Protein AF-A0A9X7DQ78-F1 (afdb_monomer_lite)

Foldseek 3Di:
DDDDDPPDDDPPPDPPPDPPDDDPPDDDDDDPVPDDPVNVVVVVVVVVVVVVVVVVD

pLDDT: mean 80.35, std 16.5, range [40.97, 96.25]

Structure (mmCIF, N/CA/C/O backbone):
data_AF-A0A9X7DQ78-F1
#
_entry.id   AF-A0A9X7DQ78-F1
#
loop_
_atom_site.group_PDB
_atom_site.id
_atom_site.type_symbol
_atom_site.label_atom_id
_atom_site.label_alt_id
_atom_site.label_comp_id
_atom_site.label_asym_id
_atom_site.label_entity_id
_atom_site.label_seq_id
_atom_site.pdbx_PDB_ins_code
_atom_site.Cartn_x
_atom_site.Cartn_y
_atom_site.Cartn_z
_atom_site.occupancy
_atom_site.B_iso_or_equiv
_atom_site.auth_seq_id
_atom_site.auth_comp_id
_atom_site.auth_asym_id
_atom_site.auth_atom_id
_atom_site.pdbx_PDB_model_num
ATOM 1 N N . MET A 1 1 ? -42.109 6.270 -10.734 1.00 44.50 1 MET A N 1
ATOM 2 C CA . MET A 1 1 ? -41.000 5.363 -10.372 1.00 44.50 1 MET A CA 1
ATOM 3 C C . MET A 1 1 ? -40.134 5.228 -11.613 1.00 44.50 1 MET A C 1
ATOM 5 O O . MET A 1 1 ? -40.362 4.342 -12.423 1.00 44.50 1 MET A O 1
ATOM 9 N N . GLU A 1 2 ? -39.260 6.205 -11.851 1.00 40.97 2 GLU A N 1
ATOM 10 C CA . GLU A 1 2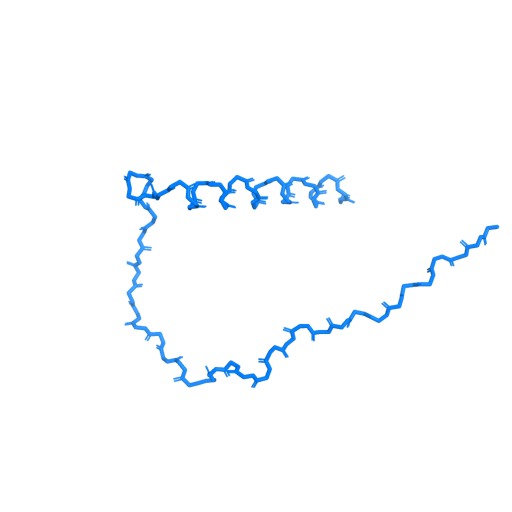 ? -38.398 6.210 -13.038 1.00 40.97 2 GLU A CA 1
ATOM 11 C C . GLU A 1 2 ? -37.170 5.342 -12.763 1.00 40.97 2 GLU A C 1
ATOM 13 O O . GLU A 1 2 ? -36.448 5.546 -11.788 1.00 40.97 2 GLU A O 1
ATOM 18 N N . GLY A 1 3 ? -36.998 4.306 -13.584 1.00 45.00 3 GLY A N 1
ATOM 19 C CA . GLY A 1 3 ? -35.911 3.343 -13.471 1.00 45.00 3 GLY A CA 1
ATOM 20 C C . GLY A 1 3 ? -34.568 3.953 -13.866 1.00 45.00 3 GLY A C 1
ATOM 21 O O . GLY A 1 3 ? -34.429 4.574 -14.920 1.00 45.00 3 GLY A O 1
ATOM 22 N N . PHE A 1 4 ? -33.554 3.738 -13.030 1.00 56.31 4 PHE A N 1
ATOM 23 C CA . PHE A 1 4 ? -32.177 4.118 -13.323 1.00 56.31 4 PHE A CA 1
ATOM 24 C C . PHE A 1 4 ? -31.619 3.251 -14.462 1.00 56.31 4 PHE A C 1
ATOM 26 O O . PHE A 1 4 ? -31.334 2.069 -14.287 1.00 56.31 4 PHE A O 1
ATOM 33 N N . ASN A 1 5 ? -31.440 3.851 -15.638 1.00 50.66 5 ASN A N 1
ATOM 34 C CA . ASN A 1 5 ? -30.745 3.245 -16.773 1.00 50.66 5 ASN A CA 1
ATOM 35 C C . ASN A 1 5 ? -29.226 3.235 -16.503 1.00 50.66 5 ASN A C 1
ATOM 37 O O . ASN A 1 5 ? -28.559 4.260 -16.667 1.00 50.66 5 ASN A O 1
ATOM 41 N N . LEU A 1 6 ? -28.658 2.094 -16.088 1.00 60.28 6 LEU A N 1
ATOM 42 C CA . LEU A 1 6 ? -27.204 1.929 -15.965 1.00 60.28 6 LEU A CA 1
ATOM 43 C C . LEU A 1 6 ? -26.574 1.791 -17.360 1.00 60.28 6 LEU A C 1
ATOM 45 O O . LEU A 1 6 ? -26.443 0.698 -17.905 1.00 60.28 6 LEU A O 1
ATOM 49 N N . LYS A 1 7 ? -26.173 2.924 -17.939 1.00 57.00 7 LYS A N 1
ATOM 50 C CA . LYS A 1 7 ? -25.451 2.984 -19.214 1.00 57.00 7 LYS A CA 1
ATOM 51 C C . LYS A 1 7 ? -24.023 2.446 -19.036 1.00 57.00 7 LYS A C 1
ATOM 53 O O . LYS A 1 7 ? -23.221 3.022 -18.310 1.00 57.00 7 LYS A O 1
ATOM 58 N N . ASN A 1 8 ? -23.753 1.339 -19.722 1.00 54.44 8 ASN A N 1
ATOM 59 C CA . ASN A 1 8 ? -22.480 0.835 -20.245 1.00 54.44 8 ASN A CA 1
ATOM 60 C C . ASN A 1 8 ? -21.232 1.102 -19.381 1.00 54.44 8 ASN A C 1
ATOM 62 O O . ASN A 1 8 ? -20.580 2.139 -19.513 1.00 54.44 8 ASN A O 1
ATOM 66 N N . LYS A 1 9 ? -20.819 0.105 -18.581 1.00 56.06 9 LYS A N 1
ATOM 67 C CA . LYS A 1 9 ? -19.469 0.053 -17.998 1.00 56.06 9 LYS A CA 1
ATOM 68 C C . LYS A 1 9 ? -18.437 0.032 -19.133 1.00 56.06 9 LYS A C 1
ATOM 70 O O . LYS A 1 9 ? -18.189 -1.010 -19.735 1.00 56.06 9 LYS A O 1
ATOM 75 N N . LYS A 1 10 ? -17.853 1.187 -19.451 1.00 57.91 10 LYS A N 1
ATOM 76 C CA . LYS A 1 10 ? -16.707 1.283 -20.359 1.00 57.91 10 LYS A CA 1
ATOM 77 C C . LYS A 1 10 ? -15.520 0.622 -19.658 1.00 57.91 10 LYS A C 1
ATOM 79 O O . LYS A 1 10 ? -15.068 1.107 -18.627 1.00 57.91 10 LYS A O 1
ATOM 84 N N . SER A 1 11 ? -15.065 -0.506 -20.195 1.00 61.47 11 SER A N 1
ATOM 85 C CA . SER A 1 11 ? -13.829 -1.151 -19.760 1.00 61.47 11 SER A CA 1
ATOM 86 C C . SER A 1 11 ? -12.668 -0.191 -20.023 1.00 61.47 11 SER A C 1
ATOM 88 O O . SER A 1 11 ? -12.361 0.101 -21.177 1.00 61.47 11 SER A O 1
ATOM 90 N N . THR A 1 12 ? -12.030 0.314 -18.968 1.00 64.00 12 THR A N 1
ATOM 91 C CA . THR A 1 12 ? -10.768 1.076 -19.008 1.00 64.00 12 THR A CA 1
ATOM 92 C C . THR A 1 12 ? -9.575 0.160 -19.308 1.00 64.00 12 THR A C 1
ATOM 94 O O . THR A 1 12 ? -8.481 0.343 -18.782 1.00 64.00 12 THR A O 1
ATOM 97 N N . TYR A 1 13 ? -9.771 -0.861 -20.144 1.00 63.88 13 TYR A N 1
ATOM 98 C CA . TYR A 1 13 ? -8.690 -1.728 -20.576 1.00 63.88 13 TYR A CA 1
ATOM 99 C C . TYR A 1 13 ? -7.814 -0.956 -21.564 1.00 63.88 13 TYR A C 1
ATOM 101 O O . TYR A 1 13 ? -8.165 -0.777 -22.731 1.00 63.88 13 TYR A O 1
ATOM 109 N N . ASN A 1 14 ? -6.692 -0.441 -21.067 1.00 67.56 14 ASN A N 1
ATOM 110 C CA . ASN A 1 14 ? -5.708 0.262 -21.874 1.00 67.56 14 ASN A CA 1
ATOM 111 C C . ASN A 1 14 ? -4.985 -0.761 -22.764 1.00 67.56 14 ASN A C 1
ATOM 113 O O . ASN A 1 14 ? -4.154 -1.535 -22.291 1.00 67.56 14 ASN A O 1
ATOM 117 N N . SER A 1 15 ? -5.303 -0.774 -24.060 1.00 68.31 15 SER A N 1
ATOM 118 C CA . SER A 1 15 ? -4.704 -1.686 -25.045 1.00 68.31 15 SER A CA 1
ATOM 119 C C . SER A 1 15 ? -3.193 -1.501 -25.222 1.00 68.31 15 SER A C 1
ATOM 121 O O . SER A 1 15 ? -2.560 -2.341 -25.858 1.00 68.31 15 SER A O 1
ATOM 123 N N . ASN A 1 16 ? -2.625 -0.423 -24.669 1.00 72.56 16 ASN A N 1
ATOM 124 C CA . ASN A 1 16 ? -1.205 -0.086 -24.747 1.00 72.56 16 ASN A CA 1
ATOM 125 C C . ASN A 1 16 ? -0.370 -0.643 -23.586 1.00 72.56 16 ASN A C 1
ATOM 127 O O . ASN A 1 16 ? 0.804 -0.299 -23.466 1.00 72.56 16 ASN A O 1
ATOM 131 N N . PHE A 1 17 ? -0.935 -1.480 -22.713 1.00 74.94 17 PHE A N 1
ATOM 132 C CA . PHE A 1 17 ? -0.127 -2.133 -21.688 1.00 74.94 17 PHE A CA 1
ATOM 133 C C . PHE A 1 17 ? 0.838 -3.136 -22.336 1.00 74.94 17 PHE A C 1
ATOM 135 O O . PHE A 1 17 ? 0.426 -4.006 -23.108 1.00 74.94 17 PHE A 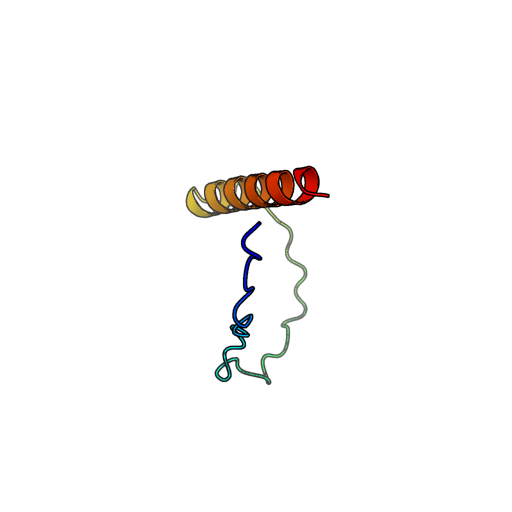O 1
ATOM 142 N N . ASN A 1 18 ? 2.131 -3.007 -22.033 1.00 76.62 18 ASN A N 1
ATOM 143 C CA . ASN A 1 18 ? 3.153 -3.923 -22.520 1.00 76.62 18 ASN A CA 1
ATOM 144 C C . ASN A 1 18 ? 2.900 -5.322 -21.932 1.00 76.62 18 ASN A C 1
ATOM 146 O O . ASN A 1 18 ? 3.116 -5.573 -20.750 1.00 76.62 18 ASN A O 1
ATOM 150 N N . LYS A 1 19 ? 2.435 -6.243 -22.779 1.00 76.44 19 LYS A N 1
ATOM 151 C CA . LYS A 1 19 ? 2.081 -7.620 -22.397 1.00 76.44 19 LYS A CA 1
ATOM 152 C C . LYS A 1 19 ? 3.301 -8.490 -22.073 1.00 76.44 19 LYS A C 1
ATOM 154 O O . LYS A 1 19 ? 3.134 -9.616 -21.621 1.00 76.44 19 LYS A O 1
ATOM 159 N N . ASN A 1 20 ? 4.510 -7.994 -22.332 1.00 82.50 20 ASN A N 1
ATOM 160 C CA . ASN A 1 20 ? 5.766 -8.732 -22.225 1.00 82.50 20 ASN A CA 1
ATOM 161 C C . ASN A 1 20 ? 6.654 -8.240 -21.073 1.00 82.50 20 ASN A C 1
ATOM 163 O O . ASN A 1 20 ? 7.848 -8.540 -21.055 1.00 82.50 20 ASN A O 1
ATOM 167 N N . VAL A 1 21 ? 6.093 -7.506 -20.109 1.00 84.19 21 VAL A N 1
ATOM 168 C CA . VAL A 1 21 ? 6.812 -7.147 -18.882 1.00 84.19 21 VAL A CA 1
ATOM 169 C C . VAL A 1 21 ? 7.027 -8.419 -18.065 1.00 84.19 21 VAL A C 1
ATOM 171 O O . VAL A 1 21 ? 6.075 -9.023 -17.573 1.00 84.19 21 VAL A O 1
ATOM 174 N N . LYS A 1 22 ? 8.285 -8.856 -17.967 1.00 87.31 22 LYS A N 1
ATOM 175 C CA . LYS A 1 22 ? 8.677 -9.941 -17.067 1.00 87.31 22 LYS A CA 1
ATOM 176 C C . LYS A 1 22 ? 8.801 -9.363 -15.654 1.00 87.31 22 LYS A C 1
ATOM 178 O O . LYS A 1 22 ? 9.450 -8.325 -15.525 1.00 87.31 22 LYS A O 1
ATOM 183 N N . PRO A 1 23 ? 8.209 -9.995 -14.627 1.00 84.88 23 PRO A N 1
ATOM 184 C CA . PRO A 1 23 ? 8.489 -9.616 -13.250 1.00 84.88 23 PRO A CA 1
ATOM 185 C C . PRO A 1 23 ? 9.973 -9.870 -12.958 1.00 84.88 23 PRO A C 1
ATOM 187 O O . PRO A 1 23 ? 10.550 -10.839 -13.457 1.00 84.88 23 PRO A O 1
ATOM 190 N N . ASP A 1 24 ? 10.585 -8.988 -12.181 1.00 87.81 24 ASP A N 1
ATOM 191 C CA . ASP A 1 24 ? 11.973 -9.112 -11.724 1.00 87.81 24 ASP A CA 1
ATOM 192 C C . ASP A 1 24 ? 12.145 -10.182 -10.631 1.00 87.81 24 ASP A C 1
ATOM 194 O O . ASP A 1 24 ? 13.249 -10.688 -10.443 1.00 87.81 24 ASP A O 1
ATOM 198 N N . GLY A 1 25 ? 11.050 -10.575 -9.969 1.00 92.12 25 GLY A N 1
ATOM 199 C CA . GLY A 1 25 ? 11.039 -11.589 -8.915 1.00 92.12 25 GLY A CA 1
ATOM 200 C C . GLY A 1 25 ? 11.562 -11.077 -7.574 1.00 92.12 25 GLY A C 1
ATOM 201 O O . GLY A 1 25 ? 11.947 -11.889 -6.737 1.00 92.12 25 GLY A O 1
ATOM 202 N N . LEU A 1 26 ? 11.620 -9.755 -7.388 1.00 91.25 26 LEU A N 1
ATOM 203 C CA . LEU A 1 26 ? 12.019 -9.140 -6.129 1.00 91.25 26 LEU A CA 1
ATOM 204 C C . LEU A 1 26 ? 10.792 -8.951 -5.236 1.00 91.25 26 LEU A C 1
ATOM 206 O O . LEU A 1 26 ? 9.883 -8.191 -5.567 1.00 91.25 26 LEU A O 1
ATOM 210 N N . ASP A 1 27 ? 10.796 -9.615 -4.085 1.00 87.50 27 ASP A N 1
ATOM 211 C CA . ASP A 1 27 ? 9.826 -9.353 -3.029 1.00 87.50 27 ASP A CA 1
ATOM 212 C C . ASP A 1 27 ? 10.338 -8.160 -2.209 1.00 87.50 27 ASP A C 1
ATOM 214 O O . ASP A 1 27 ? 11.368 -8.253 -1.543 1.00 87.50 27 ASP A O 1
ATOM 218 N N . VAL A 1 28 ? 9.660 -7.015 -2.318 1.00 86.50 28 VAL A N 1
ATOM 219 C CA . VAL A 1 28 ? 10.005 -5.775 -1.605 1.00 86.50 28 VAL A CA 1
ATOM 220 C C . VAL A 1 28 ? 8.892 -5.445 -0.618 1.00 86.50 28 VAL A C 1
ATOM 222 O O . VAL A 1 28 ? 7.729 -5.322 -1.013 1.00 86.50 28 VAL A O 1
ATOM 225 N N . GLU A 1 29 ? 9.231 -5.291 0.663 1.00 90.19 29 GLU A N 1
ATOM 226 C CA . GLU A 1 29 ? 8.269 -4.907 1.694 1.00 90.19 29 GLU A CA 1
ATOM 227 C C . GLU A 1 29 ? 8.049 -3.391 1.787 1.00 90.19 29 GLU A C 1
ATOM 229 O O . GLU A 1 29 ? 8.897 -2.569 1.440 1.00 90.19 29 GLU A O 1
ATOM 234 N N . TYR A 1 30 ? 6.874 -3.019 2.297 1.00 89.62 30 TYR A N 1
ATOM 235 C CA . TYR A 1 30 ? 6.531 -1.629 2.569 1.00 89.62 30 TYR A CA 1
ATOM 236 C C . TYR A 1 30 ? 7.267 -1.098 3.808 1.00 89.62 30 TYR A C 1
ATOM 238 O O . TYR A 1 30 ? 7.194 -1.699 4.882 1.00 89.62 30 TYR A O 1
ATOM 246 N N . SER A 1 31 ? 7.874 0.084 3.673 1.00 93.75 31 SER A N 1
ATOM 247 C CA . SER A 1 31 ? 8.559 0.804 4.752 1.00 93.75 31 SER A CA 1
ATOM 248 C C . SER A 1 31 ? 7.916 2.168 4.980 1.00 93.75 31 SER A C 1
ATOM 250 O O . SER A 1 31 ? 8.089 3.082 4.179 1.00 93.75 31 SER A O 1
ATOM 252 N N . ALA A 1 32 ? 7.217 2.333 6.107 1.00 91.88 32 ALA A N 1
ATOM 253 C CA . ALA A 1 32 ? 6.503 3.574 6.426 1.00 91.88 32 ALA A CA 1
ATOM 254 C C . ALA A 1 32 ? 7.427 4.790 6.617 1.00 91.88 32 ALA A C 1
ATOM 256 O O . ALA A 1 32 ? 7.012 5.917 6.386 1.00 91.88 32 ALA A O 1
ATOM 257 N N . GLU A 1 33 ? 8.674 4.574 7.037 1.00 91.75 33 GLU A N 1
ATOM 258 C CA . GLU A 1 33 ? 9.667 5.646 7.204 1.00 91.75 33 GLU A CA 1
ATOM 259 C C . GLU A 1 33 ? 10.231 6.171 5.876 1.00 91.75 33 GLU A C 1
ATOM 261 O O . GLU A 1 33 ? 10.752 7.283 5.832 1.00 91.75 33 GLU A O 1
ATOM 266 N N . LEU A 1 34 ? 10.142 5.365 4.813 1.00 94.25 34 LEU A N 1
ATOM 267 C CA . LEU A 1 34 ? 10.580 5.726 3.463 1.00 94.25 34 LEU A CA 1
ATOM 268 C C . LEU A 1 34 ? 9.434 6.268 2.609 1.00 94.25 34 LEU A C 1
ATOM 270 O O . LEU A 1 34 ? 9.696 6.791 1.529 1.00 94.25 34 LEU A O 1
ATOM 274 N N . ALA A 1 35 ? 8.194 6.124 3.080 1.00 93.94 35 ALA A N 1
ATOM 275 C CA . ALA A 1 35 ? 7.023 6.650 2.407 1.00 93.94 35 ALA A CA 1
ATOM 276 C C . ALA A 1 35 ? 7.079 8.178 2.407 1.00 93.94 35 ALA A C 1
ATOM 278 O O . ALA A 1 35 ? 7.309 8.811 3.445 1.00 93.94 35 ALA A O 1
ATOM 279 N N . ASP A 1 36 ? 6.862 8.767 1.239 1.00 95.25 36 ASP A N 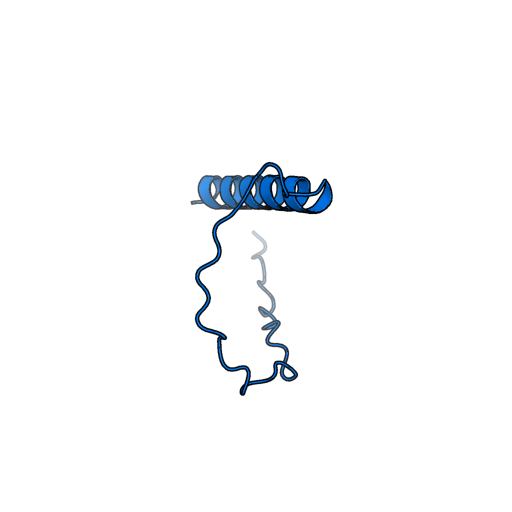1
ATOM 280 C CA . ASP A 1 36 ? 6.710 10.207 1.139 1.00 95.25 36 ASP A CA 1
ATOM 281 C C . ASP A 1 36 ? 5.271 10.640 1.470 1.00 95.25 36 ASP A C 1
ATOM 283 O O . ASP A 1 36 ? 4.412 9.859 1.892 1.00 95.25 36 ASP A O 1
ATOM 287 N N . HIS A 1 37 ? 5.011 11.939 1.346 1.00 96.25 37 HIS A N 1
ATOM 288 C CA . HIS A 1 37 ? 3.693 12.486 1.644 1.00 96.25 37 HIS A CA 1
ATOM 289 C C . HIS A 1 37 ? 2.605 11.929 0.714 1.00 96.25 37 HIS A C 1
ATOM 291 O O . HIS A 1 37 ? 1.494 11.650 1.173 1.00 96.25 37 HIS A O 1
ATOM 297 N N . ASP A 1 38 ? 2.934 11.731 -0.562 1.00 95.69 38 ASP A N 1
ATOM 298 C CA . ASP A 1 38 ? 1.988 11.280 -1.576 1.00 95.69 38 ASP A CA 1
ATOM 299 C C . ASP A 1 38 ? 1.621 9.808 -1.351 1.00 95.69 38 ASP A C 1
ATOM 301 O O . ASP A 1 38 ? 0.446 9.437 -1.466 1.00 95.69 38 ASP A O 1
ATOM 305 N N . ASP A 1 39 ? 2.597 8.985 -0.958 1.00 95.38 39 ASP A N 1
ATOM 306 C CA . ASP A 1 39 ? 2.393 7.584 -0.587 1.00 95.38 39 ASP A CA 1
ATOM 307 C C . ASP A 1 39 ? 1.386 7.451 0.566 1.00 95.38 39 ASP A C 1
ATOM 309 O O . ASP A 1 39 ? 0.437 6.656 0.500 1.00 95.38 39 ASP A O 1
ATOM 313 N N . VAL A 1 40 ? 1.544 8.273 1.608 1.00 95.06 40 VAL A N 1
ATOM 314 C CA . VAL A 1 40 ? 0.649 8.269 2.775 1.00 95.06 40 VAL A CA 1
ATOM 315 C C . VAL A 1 40 ? -0.763 8.711 2.386 1.00 95.06 40 VAL A C 1
ATOM 317 O O . VAL A 1 40 ? -1.738 8.021 2.706 1.00 95.06 40 VAL A O 1
ATOM 320 N N . GLU A 1 41 ? -0.903 9.815 1.648 1.00 96.19 41 GLU A N 1
ATOM 321 C CA . GLU A 1 41 ? -2.215 10.287 1.190 1.00 96.19 41 GLU A CA 1
ATOM 322 C C . GLU A 1 41 ? -2.931 9.251 0.314 1.00 96.19 41 GLU A C 1
ATOM 324 O O . GLU A 1 41 ? -4.155 9.068 0.403 1.00 96.19 41 GLU A O 1
ATOM 329 N N . ALA A 1 42 ? -2.184 8.562 -0.551 1.00 95.00 42 ALA A N 1
ATOM 330 C CA . ALA A 1 42 ? -2.720 7.515 -1.404 1.00 95.00 42 ALA A CA 1
ATOM 331 C C . ALA A 1 42 ? -3.258 6.340 -0.576 1.00 95.00 42 ALA A C 1
ATOM 333 O O . ALA A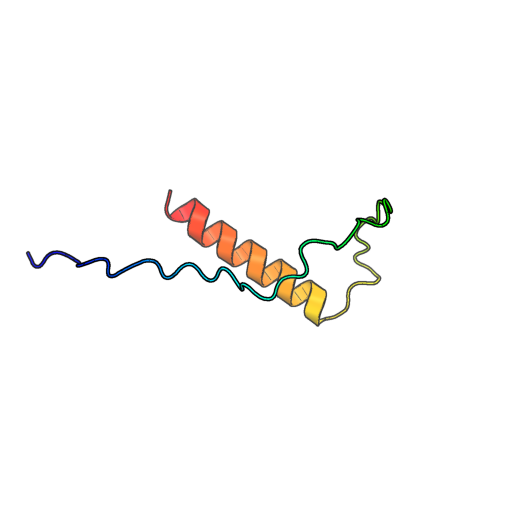 1 42 ? -4.369 5.860 -0.844 1.00 95.00 42 ALA A O 1
ATOM 334 N N . GLN A 1 43 ? -2.523 5.914 0.456 1.00 94.50 43 GLN A N 1
ATOM 335 C CA . GLN A 1 43 ? -2.954 4.847 1.355 1.00 94.50 43 GLN A CA 1
ATOM 336 C C . GLN A 1 43 ? -4.240 5.224 2.104 1.00 94.50 43 GLN A C 1
ATOM 338 O O . GLN A 1 43 ? -5.195 4.439 2.136 1.00 94.50 43 GLN A O 1
ATOM 343 N N . GLU A 1 44 ? -4.313 6.440 2.649 1.00 95.44 44 GLU A N 1
ATOM 344 C CA . GLU A 1 44 ? -5.503 6.930 3.351 1.00 95.44 44 GLU A CA 1
ATOM 345 C C . GLU A 1 44 ? -6.721 7.010 2.426 1.00 95.44 44 GLU A C 1
ATOM 347 O O . GLU A 1 44 ? -7.821 6.560 2.771 1.00 95.44 44 GLU A O 1
ATOM 352 N N . ARG A 1 45 ? -6.533 7.543 1.215 1.00 95.88 45 ARG A N 1
ATOM 353 C CA . ARG A 1 45 ? -7.593 7.642 0.206 1.00 95.88 45 ARG A CA 1
ATOM 354 C C . ARG A 1 45 ? -8.118 6.265 -0.192 1.00 95.88 45 ARG A C 1
ATOM 356 O O . ARG A 1 45 ? -9.335 6.099 -0.327 1.00 95.88 45 ARG A O 1
ATOM 363 N N . SER A 1 46 ? -7.223 5.292 -0.352 1.00 94.25 46 SER A N 1
ATOM 364 C CA . SER A 1 46 ? -7.580 3.901 -0.640 1.00 94.25 46 SER A CA 1
ATOM 365 C C . SER A 1 46 ? -8.426 3.305 0.491 1.00 94.25 46 SER A C 1
ATOM 367 O O . SER A 1 46 ? -9.542 2.833 0.257 1.00 94.25 46 SER A O 1
ATOM 369 N N . ALA A 1 47 ? -7.980 3.455 1.743 1.00 94.50 47 ALA A N 1
ATOM 370 C CA . ALA A 1 47 ? -8.696 2.948 2.912 1.00 94.50 47 ALA A CA 1
ATOM 371 C C . ALA A 1 47 ? -10.109 3.551 3.052 1.00 94.50 47 ALA A C 1
ATOM 373 O O . ALA A 1 47 ? -11.076 2.846 3.360 1.00 94.50 47 ALA A O 1
ATOM 374 N N . GLN A 1 48 ? -10.266 4.850 2.773 1.00 94.94 48 GLN A N 1
ATOM 375 C CA . GLN A 1 48 ? -11.576 5.506 2.762 1.00 94.94 48 GLN A CA 1
ATOM 376 C C . GLN A 1 48 ? -12.495 4.970 1.658 1.00 94.94 48 GLN A C 1
ATOM 378 O O . GLN A 1 48 ? -13.703 4.833 1.876 1.00 94.94 48 GLN A O 1
ATOM 383 N N . ALA A 1 49 ? -11.959 4.691 0.468 1.00 94.19 49 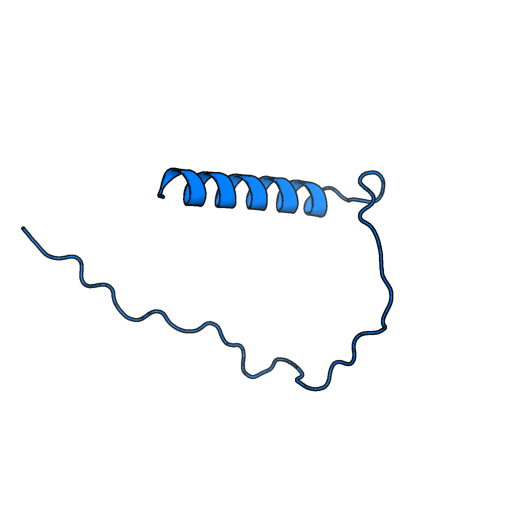ALA A N 1
ATOM 384 C CA . ALA A 1 49 ? -12.732 4.111 -0.624 1.00 94.19 49 ALA A CA 1
ATOM 385 C C . ALA A 1 49 ? -13.238 2.708 -0.253 1.00 94.19 49 ALA A C 1
ATOM 387 O O . ALA A 1 49 ? -14.433 2.431 -0.401 1.00 94.19 49 ALA A O 1
ATOM 388 N N . ASP A 1 50 ? -12.375 1.876 0.326 1.00 93.69 50 ASP A N 1
ATOM 389 C CA . ASP A 1 50 ? -12.734 0.534 0.787 1.00 93.69 50 ASP A CA 1
ATOM 390 C C . ASP A 1 50 ? -13.809 0.568 1.874 1.00 93.69 50 ASP A C 1
ATOM 392 O O . ASP A 1 50 ? -14.774 -0.200 1.826 1.00 93.69 50 ASP A O 1
ATOM 396 N N . ALA A 1 51 ? -13.704 1.497 2.828 1.00 94.06 51 ALA A N 1
ATOM 397 C CA . ALA A 1 51 ? -14.720 1.687 3.860 1.00 94.06 51 ALA A CA 1
ATOM 398 C C . ALA A 1 51 ? -16.095 2.041 3.262 1.00 94.06 51 ALA A C 1
ATOM 400 O O . ALA A 1 51 ? -17.124 1.529 3.712 1.00 94.06 51 ALA A O 1
ATOM 401 N N . ARG A 1 52 ? -16.132 2.876 2.212 1.00 91.50 52 ARG A N 1
ATOM 402 C CA . ARG A 1 52 ? -17.380 3.217 1.502 1.00 91.50 52 ARG A CA 1
ATOM 403 C C . ARG A 1 52 ? -17.983 2.003 0.802 1.00 91.50 52 ARG A C 1
ATOM 405 O O . ARG A 1 52 ? -19.201 1.839 0.839 1.00 91.50 52 ARG A O 1
ATOM 412 N N . VAL A 1 53 ? -17.155 1.168 0.173 1.00 92.00 53 VAL A N 1
ATOM 413 C CA . VAL A 1 53 ? -17.613 -0.054 -0.505 1.00 92.00 53 VAL A CA 1
ATOM 414 C C . VAL A 1 53 ? -18.155 -1.056 0.508 1.00 92.00 53 VAL A C 1
ATOM 416 O O . VAL A 1 53 ? -19.268 -1.541 0.326 1.00 92.00 53 VAL A O 1
ATOM 419 N N . LYS A 1 54 ? -17.428 -1.301 1.604 1.00 88.19 54 LYS A N 1
ATOM 420 C CA . LYS A 1 54 ? -17.865 -2.210 2.675 1.00 88.19 54 LYS A CA 1
ATOM 421 C C . LYS A 1 54 ? -19.180 -1.771 3.312 1.00 88.19 54 LYS A C 1
ATOM 423 O O . LYS A 1 54 ? -20.020 -2.611 3.573 1.00 88.19 54 LYS A O 1
ATOM 428 N N . LYS A 1 55 ? -19.394 -0.465 3.506 1.00 82.00 55 LYS A N 1
ATOM 429 C CA . LYS A 1 55 ? -20.659 0.079 4.033 1.00 82.00 55 LYS A CA 1
ATOM 430 C C . LYS A 1 55 ? -21.850 -0.093 3.077 1.00 82.00 55 LYS A C 1
ATOM 432 O O . LYS A 1 55 ? -22.996 0.019 3.503 1.00 82.00 55 LYS A O 1
ATOM 437 N N . LYS A 1 56 ? -21.591 -0.272 1.780 1.00 71.44 56 LYS A N 1
ATOM 438 C CA . LYS A 1 56 ? -22.622 -0.448 0.750 1.00 71.44 56 LYS A CA 1
ATOM 439 C C . LYS A 1 56 ? -23.042 -1.916 0.576 1.00 71.44 56 LYS A 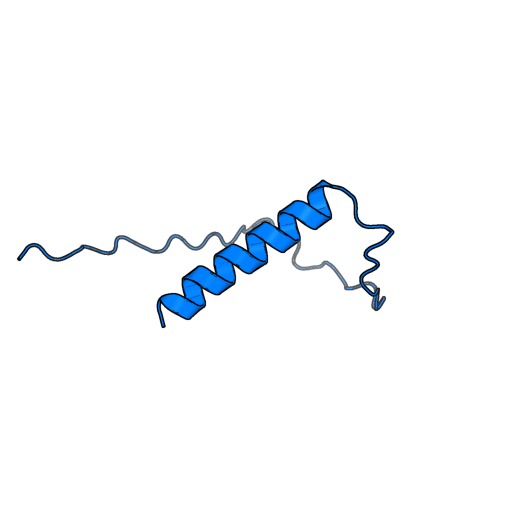C 1
ATOM 441 O O . LYS A 1 56 ? -24.075 -2.149 -0.050 1.00 71.44 56 LYS A O 1
ATOM 446 N N . MET A 1 57 ? -22.243 -2.865 1.070 1.00 56.03 57 MET A N 1
ATOM 447 C CA . MET A 1 57 ? -22.588 -4.291 1.134 1.00 56.03 57 MET A CA 1
ATOM 448 C C . MET A 1 57 ? -23.435 -4.570 2.371 1.00 56.03 57 MET A C 1
ATOM 450 O O . MET A 1 57 ? -24.425 -5.313 2.214 1.00 56.03 57 MET A O 1
#

Radius of gyration: 18.51 Å; chains: 1; bounding box: 53×24×32 Å

Secondary structure (DSSP, 8-state):
--------------TTS-TT-----------TTT--HHHHHHHHHHHHHHHHHHHH-

Sequence (57 aa):
MEGFNLKNKKSTYNSNFNKNVKPDGLDVEYSAELADHDDVEAQERSAQADARVKKKM